Protein AF-A0A949ZFD3-F1 (afdb_monomer_lite)

Structure (mmCIF, N/CA/C/O backbone):
data_AF-A0A949ZFD3-F1
#
_entry.id   AF-A0A949ZFD3-F1
#
loop_
_atom_site.group_PDB
_atom_site.id
_atom_site.type_symbol
_atom_site.label_atom_id
_atom_site.label_alt_id
_atom_site.label_comp_id
_atom_site.label_asym_id
_atom_site.label_entity_id
_atom_site.label_seq_id
_atom_site.pdbx_PDB_ins_code
_atom_site.Cartn_x
_atom_site.Cartn_y
_atom_site.Cartn_z
_atom_site.occupancy
_atom_site.B_iso_or_equiv
_atom_site.auth_seq_id
_atom_site.auth_comp_id
_atom_site.auth_asym_id
_atom_site.auth_atom_id
_atom_site.pdbx_PDB_model_num
ATOM 1 N N . MET A 1 1 ? -14.648 3.754 -1.095 1.00 85.69 1 MET A N 1
ATOM 2 C CA . MET A 1 1 ? -13.470 2.876 -0.939 1.00 85.69 1 MET A CA 1
ATOM 3 C C . MET A 1 1 ? -12.261 3.762 -1.104 1.00 85.69 1 MET A C 1
ATOM 5 O O . MET A 1 1 ? -12.237 4.509 -2.073 1.00 85.69 1 MET A O 1
ATOM 9 N N . THR A 1 2 ? -11.311 3.716 -0.180 1.00 90.50 2 THR A N 1
ATOM 10 C CA . THR A 1 2 ? -10.090 4.517 -0.280 1.00 90.50 2 THR A CA 1
ATOM 11 C C . THR A 1 2 ? -8.986 3.679 -0.909 1.00 90.50 2 THR A C 1
ATOM 13 O O . THR A 1 2 ? -8.725 2.562 -0.476 1.00 90.50 2 THR A O 1
ATOM 16 N N . ARG A 1 3 ? -8.329 4.200 -1.942 1.00 92.12 3 ARG A N 1
ATOM 17 C CA . ARG A 1 3 ? -7.173 3.577 -2.588 1.00 92.12 3 ARG A CA 1
ATOM 18 C C . ARG A 1 3 ? -5.924 4.374 -2.262 1.00 92.12 3 ARG A C 1
ATOM 20 O O . ARG A 1 3 ? -5.879 5.577 -2.510 1.00 92.12 3 ARG A O 1
ATOM 27 N N . VAL A 1 4 ? -4.909 3.679 -1.763 1.00 93.69 4 VAL A N 1
ATOM 28 C CA . VAL A 1 4 ? -3.549 4.198 -1.634 1.00 93.69 4 VAL A CA 1
ATOM 29 C C . VAL A 1 4 ? -2.695 3.510 -2.684 1.00 93.69 4 VAL A C 1
ATOM 31 O O . VAL A 1 4 ? -2.430 2.315 -2.577 1.00 93.69 4 VAL A O 1
ATOM 34 N N . ALA A 1 5 ? -2.325 4.241 -3.728 1.00 92.38 5 ALA A N 1
ATOM 35 C CA . ALA A 1 5 ? -1.580 3.723 -4.867 1.00 92.38 5 ALA A CA 1
ATOM 36 C C . ALA A 1 5 ? -0.127 4.187 -4.819 1.00 92.38 5 ALA A C 1
ATOM 38 O O . ALA A 1 5 ? 0.139 5.343 -4.496 1.00 92.38 5 ALA A O 1
ATOM 39 N N . PHE A 1 6 ? 0.801 3.306 -5.183 1.00 92.62 6 PHE A N 1
ATOM 40 C CA . PHE A 1 6 ? 2.231 3.577 -5.228 1.00 92.62 6 PHE A CA 1
ATOM 41 C C . PHE A 1 6 ? 2.795 3.260 -6.599 1.00 92.62 6 PHE A C 1
ATOM 43 O O . PHE A 1 6 ? 2.647 2.143 -7.100 1.00 92.62 6 PHE A O 1
ATOM 50 N N . ARG A 1 7 ? 3.533 4.217 -7.160 1.00 90.50 7 ARG A N 1
ATOM 51 C CA . ARG A 1 7 ? 4.363 3.971 -8.333 1.00 90.50 7 ARG A CA 1
ATOM 52 C C . ARG A 1 7 ? 5.689 3.369 -7.900 1.00 90.50 7 ARG A C 1
ATOM 54 O O . ARG A 1 7 ? 6.431 3.967 -7.115 1.00 90.50 7 ARG A O 1
ATOM 61 N N . LEU A 1 8 ? 6.005 2.211 -8.459 1.00 88.75 8 LEU A N 1
ATOM 62 C CA . LEU A 1 8 ? 7.245 1.498 -8.193 1.00 88.75 8 LEU A CA 1
ATOM 63 C C . LEU A 1 8 ? 8.372 2.050 -9.062 1.00 88.75 8 LEU A C 1
ATOM 65 O O . LEU A 1 8 ? 8.154 2.533 -10.179 1.00 88.75 8 LEU A O 1
ATOM 69 N N . ARG A 1 9 ? 9.613 1.887 -8.594 1.00 86.00 9 ARG A N 1
ATOM 70 C CA . ARG A 1 9 ? 10.760 1.957 -9.504 1.00 86.00 9 ARG A CA 1
ATOM 71 C C . ARG A 1 9 ? 10.674 0.844 -10.552 1.00 86.00 9 ARG A C 1
ATOM 73 O O . ARG A 1 9 ? 10.179 -0.241 -10.244 1.00 86.00 9 ARG A O 1
ATOM 80 N N . PRO A 1 10 ? 11.206 1.066 -11.769 1.00 79.25 10 PRO A N 1
ATOM 81 C CA . PRO A 1 10 ? 11.236 0.034 -12.797 1.00 79.25 10 PRO A CA 1
ATOM 82 C C . PRO A 1 10 ? 11.853 -1.264 -12.271 1.00 79.25 10 PRO A C 1
ATOM 84 O O . PRO A 1 10 ? 13.024 -1.288 -11.882 1.00 79.25 10 PRO A O 1
ATOM 87 N N . VAL A 1 11 ? 11.076 -2.349 -12.281 1.00 74.38 11 VAL A N 1
ATOM 88 C CA . VAL A 1 11 ? 11.567 -3.665 -11.863 1.00 74.38 11 VAL A CA 1
ATOM 89 C C . VAL A 1 11 ? 12.533 -4.184 -12.937 1.00 74.38 11 VAL A C 1
ATOM 91 O O . VAL A 1 11 ? 12.125 -4.330 -14.096 1.00 74.38 11 VAL A O 1
ATOM 94 N N . PRO A 1 12 ? 13.807 -4.480 -12.606 1.00 72.75 12 PRO A N 1
ATOM 95 C CA . PRO A 1 12 ? 14.767 -4.978 -13.584 1.00 72.75 12 PRO A CA 1
ATOM 96 C C . PRO A 1 12 ? 14.266 -6.245 -14.284 1.00 72.75 12 PRO A C 1
ATOM 98 O O . PRO A 1 12 ? 13.642 -7.112 -13.669 1.00 72.75 12 PRO A O 1
ATOM 101 N N . GLY A 1 13 ? 14.574 -6.386 -15.575 1.00 68.56 13 GLY A N 1
ATOM 102 C CA . GLY A 1 13 ? 14.177 -7.559 -16.353 1.00 68.56 13 GLY A CA 1
ATOM 103 C C . GLY A 1 13 ? 14.641 -8.865 -15.697 1.00 68.56 13 GLY A C 1
ATOM 104 O O . GLY A 1 13 ? 15.838 -9.102 -15.557 1.00 68.56 13 GLY A O 1
ATOM 105 N N . GLY A 1 14 ? 13.689 -9.715 -15.299 1.00 67.12 14 GLY A N 1
ATOM 106 C CA . GLY A 1 14 ? 13.952 -11.008 -14.658 1.00 67.12 14 GLY A CA 1
ATOM 107 C C . GLY A 1 14 ? 14.019 -10.989 -13.126 1.00 67.12 14 GLY A C 1
ATOM 108 O O . GLY A 1 14 ? 14.074 -12.066 -12.531 1.00 67.12 14 GLY A O 1
ATOM 109 N N . ALA A 1 15 ? 13.966 -9.816 -12.486 1.00 72.25 15 ALA A N 1
ATOM 110 C CA . ALA A 1 15 ? 13.773 -9.718 -11.042 1.00 72.25 15 ALA A CA 1
ATOM 111 C C . ALA A 1 15 ? 12.336 -10.132 -10.654 1.00 72.25 15 ALA A C 1
ATOM 113 O O . ALA A 1 15 ? 11.405 -9.955 -11.450 1.00 72.25 15 ALA A O 1
ATOM 114 N N . PRO A 1 16 ? 12.132 -10.716 -9.458 1.00 74.94 16 PRO A N 1
ATOM 115 C CA . PRO A 1 16 ? 10.793 -11.011 -8.969 1.00 74.94 16 PRO A CA 1
ATOM 116 C C . PRO A 1 16 ? 10.021 -9.711 -8.735 1.00 74.94 16 PRO A C 1
ATOM 118 O O . PRO A 1 16 ? 10.578 -8.723 -8.261 1.00 74.94 16 PRO A O 1
ATOM 121 N N . TRP A 1 17 ? 8.727 -9.723 -9.043 1.00 82.06 17 TRP A N 1
ATOM 122 C CA . TRP A 1 17 ? 7.852 -8.612 -8.689 1.00 82.06 17 TRP A CA 1
ATOM 123 C C . TRP A 1 17 ? 7.690 -8.504 -7.167 1.00 82.06 17 TRP A C 1
ATOM 125 O O . TRP A 1 17 ? 7.542 -9.537 -6.504 1.00 82.06 17 TRP A O 1
ATOM 135 N N . PRO A 1 18 ? 7.665 -7.283 -6.603 1.00 86.44 18 PRO A N 1
ATOM 136 C CA . PRO A 1 18 ? 7.718 -7.089 -5.153 1.00 86.44 18 PRO A CA 1
ATOM 137 C C . PRO A 1 18 ? 6.430 -7.498 -4.432 1.00 86.44 18 PRO A C 1
ATOM 139 O O . PRO A 1 18 ? 6.418 -7.573 -3.209 1.00 86.44 18 PRO A O 1
ATOM 142 N N . VAL A 1 19 ? 5.357 -7.823 -5.161 1.00 87.69 19 VAL A N 1
ATOM 143 C CA . VAL A 1 19 ? 4.043 -8.174 -4.599 1.00 87.69 19 VAL A CA 1
ATOM 144 C C . VAL A 1 19 ? 4.102 -9.292 -3.553 1.00 87.69 19 VAL A C 1
ATOM 146 O O . VAL A 1 19 ? 3.425 -9.218 -2.534 1.00 87.69 19 VAL A O 1
ATOM 149 N N . MET A 1 20 ? 4.952 -10.304 -3.750 1.00 87.06 20 MET A N 1
ATOM 150 C CA . MET A 1 20 ? 5.100 -11.390 -2.775 1.00 87.06 20 MET A CA 1
ATOM 151 C C . MET A 1 20 ? 5.828 -10.934 -1.507 1.00 87.06 20 MET A C 1
ATOM 153 O O . MET A 1 20 ? 5.491 -11.385 -0.413 1.00 87.06 20 MET A O 1
ATOM 157 N N . THR A 1 21 ? 6.796 -10.027 -1.645 1.00 89.94 21 THR A N 1
ATOM 158 C CA . THR A 1 21 ? 7.492 -9.409 -0.512 1.00 89.94 21 THR A CA 1
ATOM 159 C C . THR A 1 21 ? 6.529 -8.526 0.275 1.00 89.94 21 THR A C 1
ATOM 161 O O . THR A 1 21 ? 6.450 -8.656 1.490 1.00 89.94 21 THR A O 1
ATOM 164 N N . VAL A 1 22 ? 5.715 -7.721 -0.416 1.00 93.38 22 VAL A N 1
ATOM 165 C CA . VAL A 1 22 ? 4.662 -6.901 0.203 1.00 93.38 22 VAL A CA 1
ATOM 166 C C . VAL A 1 22 ? 3.658 -7.773 0.956 1.00 93.38 22 VAL A C 1
ATOM 168 O O . VAL A 1 22 ? 3.333 -7.479 2.099 1.00 93.38 22 VAL A O 1
ATOM 171 N N . LEU A 1 23 ? 3.201 -8.884 0.370 1.00 92.38 23 LEU A N 1
ATOM 172 C CA . LEU A 1 23 ? 2.313 -9.815 1.075 1.00 92.38 23 LEU A CA 1
ATOM 173 C C . LEU A 1 23 ? 2.953 -10.407 2.330 1.00 92.38 23 LEU A C 1
ATOM 175 O O . LEU A 1 23 ? 2.262 -10.600 3.323 1.00 92.38 23 LEU A O 1
ATOM 179 N N . THR A 1 24 ? 4.252 -10.701 2.280 1.00 92.88 24 THR A N 1
ATOM 180 C CA . THR A 1 24 ? 4.983 -11.243 3.432 1.00 92.88 24 THR A CA 1
ATOM 181 C C . THR A 1 24 ? 5.018 -10.221 4.564 1.00 92.88 24 THR A C 1
ATOM 183 O O . THR A 1 24 ? 4.635 -10.550 5.681 1.00 92.88 24 THR A O 1
ATOM 186 N N . GLU A 1 25 ? 5.358 -8.972 4.251 1.00 94.88 25 GLU A N 1
ATOM 187 C CA . GLU A 1 25 ? 5.354 -7.858 5.205 1.00 94.88 25 GLU A CA 1
ATOM 188 C C . GLU A 1 25 ? 3.954 -7.626 5.806 1.00 94.88 25 GLU A C 1
ATOM 190 O O . GLU A 1 25 ? 3.803 -7.501 7.019 1.00 94.88 25 GLU A O 1
ATOM 195 N N . LEU A 1 26 ? 2.897 -7.655 4.985 1.00 94.75 26 LEU A N 1
ATOM 196 C CA . LEU A 1 26 ? 1.518 -7.522 5.472 1.00 94.75 26 LEU A CA 1
ATOM 197 C C . LEU A 1 26 ? 1.141 -8.653 6.443 1.00 94.75 26 LEU A C 1
ATOM 199 O O . LEU A 1 26 ? 0.467 -8.411 7.445 1.00 94.75 26 LEU A O 1
ATOM 203 N N . PHE A 1 27 ? 1.577 -9.887 6.176 1.00 95.12 27 PHE A N 1
ATOM 204 C CA . PHE A 1 27 ? 1.343 -11.016 7.080 1.00 95.12 27 PHE A CA 1
ATOM 205 C C . PHE A 1 27 ? 2.107 -10.882 8.400 1.00 95.12 27 PHE A C 1
ATOM 207 O O . PHE A 1 27 ? 1.556 -11.211 9.450 1.00 95.12 27 PHE A O 1
ATOM 214 N N . GLU A 1 28 ? 3.335 -10.363 8.374 1.00 95.31 28 GLU A N 1
ATOM 215 C CA . GLU A 1 28 ? 4.108 -10.065 9.587 1.00 95.31 28 GLU A CA 1
ATOM 216 C C . GLU A 1 28 ? 3.426 -8.996 10.456 1.00 95.31 28 GLU A C 1
ATOM 218 O O . GLU A 1 28 ? 3.521 -9.041 11.682 1.00 95.31 28 GLU A O 1
ATOM 223 N N . GLN A 1 29 ? 2.637 -8.111 9.843 1.00 94.31 29 GLN A N 1
ATOM 224 C CA . GLN A 1 29 ? 1.805 -7.113 10.529 1.00 94.31 29 GLN A CA 1
ATOM 225 C C . GLN A 1 29 ? 0.417 -7.625 10.942 1.00 94.31 29 GLN A C 1
ATOM 227 O O . GLN A 1 29 ? -0.444 -6.850 11.365 1.00 94.31 29 GLN A O 1
ATOM 232 N N . GLY A 1 30 ? 0.184 -8.935 10.837 1.00 93.62 30 GLY A N 1
ATOM 233 C CA . GLY A 1 30 ? -1.045 -9.580 11.287 1.00 93.62 30 GLY A CA 1
ATOM 234 C C . GLY A 1 30 ? -2.182 -9.564 10.267 1.00 93.62 30 GLY A C 1
ATOM 235 O O . GLY A 1 30 ? -3.314 -9.896 10.625 1.00 93.62 30 GLY A O 1
ATOM 236 N N . ALA A 1 31 ? -1.919 -9.208 9.004 1.00 95.19 31 ALA A N 1
ATOM 237 C CA . ALA A 1 31 ? -2.889 -9.458 7.948 1.00 95.19 31 ALA A CA 1
ATOM 238 C C . ALA A 1 31 ? -3.054 -10.971 7.737 1.00 95.19 31 ALA A C 1
ATOM 240 O O . ALA A 1 31 ? -2.102 -11.747 7.812 1.00 95.19 31 ALA A O 1
ATOM 241 N N . VAL A 1 32 ? -4.270 -11.406 7.430 1.00 95.38 32 VAL A N 1
ATOM 242 C CA . VAL A 1 32 ? -4.569 -12.796 7.084 1.00 95.38 32 VAL A CA 1
ATOM 243 C C . VAL A 1 32 ? -5.247 -12.865 5.732 1.00 95.38 32 VAL A C 1
ATOM 245 O O . VAL A 1 32 ? -6.033 -11.997 5.359 1.00 95.38 32 VAL A O 1
ATOM 248 N N . ARG A 1 33 ? -4.954 -13.918 4.974 1.00 92.44 33 ARG A N 1
ATOM 249 C CA . ARG A 1 33 ? -5.575 -14.143 3.671 1.00 92.44 33 ARG A CA 1
ATOM 250 C C . ARG A 1 33 ? -7.058 -14.494 3.833 1.00 92.44 33 ARG A C 1
ATOM 252 O O . ARG A 1 33 ? -7.387 -15.405 4.588 1.00 92.44 33 ARG A O 1
ATOM 259 N N . VAL A 1 34 ? -7.928 -13.806 3.091 1.00 92.56 34 VAL A N 1
ATOM 260 C CA . VAL A 1 34 ? -9.386 -14.043 3.114 1.00 92.56 34 VAL A CA 1
ATOM 261 C C . VAL A 1 34 ? -9.828 -14.960 1.980 1.00 92.56 34 VAL A C 1
ATOM 263 O O . VAL A 1 34 ? -10.679 -15.820 2.188 1.00 92.56 34 VAL A O 1
ATOM 266 N N . ASP A 1 35 ? -9.214 -14.821 0.806 1.00 85.50 35 ASP A N 1
ATOM 267 C CA . ASP A 1 35 ? -9.533 -15.621 -0.377 1.00 85.50 35 ASP A CA 1
ATOM 268 C C . ASP A 1 35 ? -8.264 -16.019 -1.148 1.00 85.50 35 ASP A C 1
ATOM 270 O O . ASP A 1 35 ? -7.149 -15.572 -0.855 1.00 85.50 35 ASP A O 1
ATOM 274 N N . ARG A 1 36 ? -8.413 -16.894 -2.142 1.00 80.56 36 ARG A N 1
ATOM 275 C CA . ARG A 1 36 ? -7.347 -17.262 -3.069 1.00 80.56 36 ARG A CA 1
ATOM 276 C C . ARG A 1 36 ? -6.894 -16.029 -3.866 1.00 80.56 36 ARG A C 1
ATOM 278 O O . ARG A 1 36 ? -7.735 -15.227 -4.267 1.00 80.56 36 ARG A O 1
ATOM 285 N N . PRO A 1 37 ? -5.584 -15.883 -4.135 1.00 77.62 37 PRO A N 1
ATOM 286 C CA . PRO A 1 37 ? -5.099 -14.799 -4.976 1.00 77.62 37 PRO A CA 1
ATOM 287 C C . PRO A 1 37 ? -5.740 -14.871 -6.364 1.00 77.62 37 PRO A C 1
ATOM 289 O O . PRO A 1 37 ? -5.730 -15.929 -7.001 1.00 77.62 37 PRO A O 1
ATOM 292 N N . HIS A 1 38 ? -6.251 -13.742 -6.844 1.00 76.25 38 HIS A N 1
ATOM 293 C CA . HIS A 1 38 ? -6.700 -13.605 -8.219 1.00 76.25 38 HIS A CA 1
ATOM 294 C C . HIS A 1 38 ? -5.532 -13.085 -9.052 1.00 76.25 38 HIS A C 1
ATOM 296 O O . HIS A 1 38 ? -5.089 -11.956 -8.855 1.00 76.25 38 HIS A O 1
ATOM 302 N N . ALA A 1 39 ? -5.000 -13.913 -9.950 1.00 71.62 39 ALA A N 1
ATOM 303 C CA . ALA A 1 39 ? -3.891 -13.524 -10.811 1.00 71.62 39 ALA A CA 1
ATOM 304 C C . ALA A 1 39 ? -4.136 -13.924 -12.268 1.00 71.62 39 ALA A C 1
ATOM 306 O O . ALA A 1 39 ? -4.439 -15.084 -12.553 1.00 71.62 39 ALA A O 1
ATOM 307 N N . VAL A 1 40 ? -3.926 -12.985 -13.192 1.00 62.81 40 VAL A N 1
ATOM 308 C CA . VAL A 1 40 ? -3.803 -13.265 -14.628 1.00 62.81 40 VAL A CA 1
ATOM 309 C C . VAL A 1 40 ? -2.310 -13.246 -14.967 1.00 62.81 40 VAL A C 1
ATOM 311 O O . VAL A 1 40 ? -1.649 -12.220 -14.838 1.00 62.81 40 VAL A O 1
ATOM 314 N N . GLY A 1 41 ? -1.755 -14.400 -15.354 1.00 58.94 41 GLY A N 1
ATOM 315 C CA . GLY A 1 41 ? -0.320 -14.564 -15.625 1.00 58.94 41 GLY A CA 1
ATOM 316 C C . GLY A 1 41 ? 0.510 -14.832 -14.364 1.00 58.94 41 GLY A C 1
ATOM 317 O O . GLY A 1 41 ? 1.139 -13.936 -13.814 1.00 58.94 41 GLY A O 1
ATOM 318 N N . ALA A 1 42 ? 0.541 -16.087 -13.910 1.00 49.72 42 ALA A N 1
ATOM 319 C CA . ALA A 1 42 ? 1.429 -16.534 -12.837 1.00 49.72 42 ALA A CA 1
ATOM 320 C C . ALA A 1 42 ? 2.736 -17.081 -13.445 1.00 49.72 42 ALA A C 1
ATOM 322 O O . ALA A 1 42 ? 2.763 -18.195 -13.967 1.00 49.72 42 ALA A O 1
ATOM 323 N N . GLY A 1 43 ? 3.817 -16.296 -13.426 1.00 55.69 43 GLY A N 1
ATOM 324 C CA . GLY A 1 43 ? 5.112 -16.681 -14.001 1.00 55.69 43 GLY A CA 1
ATOM 325 C C . GLY A 1 43 ? 6.260 -15.743 -13.613 1.00 55.69 43 GLY A C 1
ATOM 326 O O . GLY A 1 43 ? 6.112 -14.897 -12.736 1.00 55.69 43 GLY A O 1
ATOM 327 N N . ARG A 1 44 ? 7.423 -15.891 -14.266 1.00 54.41 44 ARG A N 1
ATOM 328 C CA . ARG A 1 44 ? 8.510 -14.897 -14.197 1.00 54.41 44 ARG A CA 1
ATOM 329 C C . ARG A 1 44 ? 8.096 -13.653 -14.987 1.00 54.41 44 ARG A C 1
ATOM 331 O O . ARG A 1 44 ? 7.820 -13.773 -16.177 1.00 54.41 44 ARG A O 1
ATOM 338 N N . GLY A 1 45 ? 8.110 -12.484 -14.352 1.00 62.53 45 GLY A N 1
ATOM 339 C CA . GLY A 1 45 ? 7.761 -11.207 -14.979 1.00 62.53 45 GLY A CA 1
ATOM 340 C C . GLY A 1 45 ? 6.655 -10.469 -14.229 1.00 62.53 45 GLY A C 1
ATOM 341 O O . GLY A 1 45 ? 6.302 -10.844 -13.113 1.00 62.53 45 GLY A O 1
ATOM 342 N N . ALA A 1 46 ? 6.140 -9.406 -14.844 1.00 62.88 46 ALA A N 1
ATOM 343 C CA . ALA A 1 46 ? 5.049 -8.627 -14.276 1.00 62.88 46 ALA A CA 1
ATOM 344 C C . ALA A 1 46 ? 3.734 -9.409 -14.273 1.00 62.88 46 ALA A C 1
ATOM 346 O O . ALA A 1 46 ? 3.397 -9.990 -15.311 1.00 62.88 46 ALA A O 1
ATOM 347 N N . PRO A 1 47 ? 2.987 -9.423 -13.154 1.00 65.06 47 PRO A N 1
ATOM 348 C CA . PRO A 1 47 ? 1.620 -9.908 -13.165 1.00 65.06 47 PRO A CA 1
ATOM 349 C C . PRO A 1 47 ? 0.809 -9.016 -14.109 1.00 65.06 47 PRO A C 1
ATOM 351 O O . PRO A 1 47 ? 0.976 -7.797 -14.104 1.00 65.06 47 PRO A O 1
ATOM 354 N N . LEU A 1 48 ? -0.056 -9.612 -14.938 1.00 62.47 48 LEU A N 1
ATOM 355 C CA . LEU A 1 48 ? -0.959 -8.802 -15.762 1.00 62.47 48 LEU A CA 1
ATOM 356 C C . LEU A 1 48 ? -1.989 -8.118 -14.866 1.00 62.47 48 LEU A C 1
ATOM 358 O O . LEU A 1 48 ? -2.266 -6.944 -15.066 1.00 62.47 48 LEU A O 1
ATOM 362 N N . ILE A 1 49 ? -2.501 -8.842 -13.866 1.00 63.28 49 ILE A N 1
ATOM 363 C CA . ILE A 1 49 ? -3.311 -8.325 -12.756 1.00 63.28 49 ILE A CA 1
ATOM 364 C C . ILE A 1 49 ? -3.098 -9.280 -11.577 1.00 63.28 49 ILE A C 1
ATOM 366 O O . ILE A 1 49 ? -3.265 -10.487 -11.762 1.00 63.28 49 ILE A O 1
ATOM 370 N N . HIS A 1 50 ? -2.736 -8.785 -10.391 1.00 78.56 50 HIS A N 1
ATOM 371 C CA . HIS A 1 50 ? -2.734 -9.565 -9.147 1.00 78.56 50 HIS A CA 1
ATOM 372 C C . HIS A 1 50 ? -3.537 -8.835 -8.069 1.00 78.56 50 HIS A C 1
ATOM 374 O O . HIS A 1 50 ? -3.151 -7.748 -7.658 1.00 78.56 50 HIS A O 1
ATOM 380 N N . ARG A 1 51 ? -4.626 -9.445 -7.588 1.00 89.50 51 ARG A N 1
ATOM 381 C CA . ARG A 1 51 ? -5.464 -8.940 -6.491 1.00 89.50 51 ARG A CA 1
ATOM 382 C C . ARG A 1 51 ? -5.546 -9.972 -5.374 1.00 89.50 51 ARG A C 1
ATOM 384 O O . ARG A 1 51 ? -5.851 -11.142 -5.620 1.00 89.50 51 ARG A O 1
ATOM 391 N N . GLN A 1 52 ? -5.309 -9.542 -4.141 1.00 91.94 52 GLN A N 1
ATOM 392 C CA . GLN A 1 52 ? -5.354 -10.391 -2.957 1.00 91.94 52 GLN A CA 1
ATOM 393 C C . GLN A 1 52 ? -6.193 -9.740 -1.856 1.00 91.94 52 GLN A C 1
ATOM 395 O O . GLN A 1 52 ? -5.787 -8.741 -1.272 1.00 91.94 52 GLN A O 1
ATOM 400 N N . ALA A 1 53 ? -7.331 -10.362 -1.536 1.00 94.31 53 ALA A N 1
ATOM 401 C CA . ALA A 1 53 ? -8.152 -9.995 -0.384 1.00 94.31 53 ALA A CA 1
ATOM 402 C C . ALA A 1 53 ? -7.497 -10.457 0.924 1.00 94.31 53 ALA A C 1
ATOM 404 O O . ALA A 1 53 ? -7.112 -11.630 1.061 1.00 94.31 53 ALA A O 1
ATOM 405 N N . LEU A 1 54 ? -7.382 -9.539 1.875 1.00 95.69 54 LEU A N 1
ATOM 406 C CA . LEU A 1 54 ? -6.773 -9.721 3.183 1.00 95.69 54 LEU A CA 1
ATOM 407 C C . LEU A 1 54 ? -7.691 -9.159 4.271 1.00 95.69 54 LEU A C 1
ATOM 409 O O . LEU A 1 54 ? -8.563 -8.332 4.017 1.00 95.69 54 LEU A O 1
ATOM 413 N N . ARG A 1 55 ? -7.471 -9.602 5.505 1.00 96.31 55 ARG A N 1
ATOM 414 C CA . ARG A 1 55 ? -8.068 -9.006 6.694 1.00 96.31 55 ARG A CA 1
ATOM 415 C C . ARG A 1 55 ? -6.971 -8.612 7.651 1.00 96.31 55 ARG A C 1
ATOM 417 O O . ARG A 1 55 ? -6.204 -9.472 8.070 1.00 96.31 55 ARG A O 1
ATOM 424 N N . TRP A 1 56 ? -6.907 -7.343 8.003 1.00 95.50 56 TRP A N 1
ATOM 425 C CA . TRP A 1 56 ? -5.917 -6.796 8.916 1.00 95.50 56 TRP A CA 1
ATOM 426 C C . TRP A 1 56 ? -6.651 -6.154 10.086 1.00 95.50 56 TRP A C 1
ATOM 428 O O . TRP A 1 56 ? -7.465 -5.263 9.890 1.00 95.50 56 TRP A O 1
ATOM 438 N N . ARG A 1 57 ? -6.438 -6.683 11.298 1.00 92.38 57 ARG A N 1
ATOM 439 C CA . ARG A 1 57 ? -7.100 -6.208 12.531 1.00 92.38 57 ARG A CA 1
ATOM 440 C C . ARG A 1 57 ? -8.632 -6.093 12.436 1.00 92.38 57 ARG A C 1
ATOM 442 O O . ARG A 1 57 ? -9.242 -5.224 13.033 1.00 92.38 57 ARG A O 1
ATOM 449 N N . GLY A 1 58 ? -9.262 -6.998 11.685 1.00 90.38 58 GLY A N 1
ATOM 450 C CA . GLY A 1 58 ? -10.713 -6.993 11.459 1.00 90.38 58 GLY A CA 1
ATOM 451 C C . GLY A 1 58 ? -11.163 -6.202 10.226 1.00 90.38 58 GLY A C 1
ATOM 452 O O . GLY A 1 58 ? -12.235 -6.499 9.709 1.00 90.38 58 GLY A O 1
ATOM 453 N N . VAL A 1 59 ? -10.314 -5.323 9.691 1.00 93.56 59 VAL A N 1
ATOM 454 C CA . VAL A 1 59 ? -10.565 -4.518 8.489 1.00 93.56 59 VAL A CA 1
ATOM 455 C C . VAL A 1 59 ? -10.291 -5.338 7.231 1.00 93.56 59 VAL A C 1
ATOM 457 O O . VAL A 1 59 ? -9.245 -5.983 7.111 1.00 93.56 59 VAL A O 1
ATOM 460 N N . GLU A 1 60 ? -11.220 -5.330 6.278 1.00 94.50 60 GLU A N 1
ATOM 461 C CA . GLU A 1 60 ? -11.007 -5.930 4.959 1.00 94.50 60 GLU A CA 1
ATOM 462 C C . GLU A 1 60 ? -10.182 -4.992 4.076 1.00 94.50 60 GLU A C 1
ATOM 464 O O . GLU A 1 60 ? -10.570 -3.851 3.853 1.00 94.50 60 GLU A O 1
ATOM 469 N N . ILE A 1 61 ? -9.055 -5.479 3.559 1.00 95.12 61 ILE A N 1
ATOM 470 C CA . ILE A 1 61 ? -8.172 -4.719 2.669 1.00 95.12 61 ILE A CA 1
ATOM 471 C C . ILE A 1 61 ? -7.841 -5.554 1.432 1.00 95.12 61 ILE A C 1
ATOM 473 O O . ILE A 1 61 ? -7.814 -6.787 1.490 1.00 95.12 61 ILE A O 1
ATOM 477 N N . HIS A 1 62 ? -7.532 -4.904 0.314 1.00 94.75 62 HIS A N 1
ATOM 478 C CA . HIS A 1 62 ? -7.073 -5.594 -0.888 1.00 94.75 62 HIS A CA 1
ATOM 479 C C . HIS A 1 62 ? -5.730 -5.058 -1.348 1.00 94.75 62 HIS A C 1
ATOM 481 O O . HIS A 1 62 ? -5.564 -3.861 -1.553 1.00 94.75 62 HIS A O 1
ATOM 487 N N . LEU A 1 63 ? -4.779 -5.966 -1.549 1.00 93.69 63 LEU A N 1
ATOM 488 C CA . LEU A 1 63 ? -3.542 -5.650 -2.243 1.00 93.69 63 LEU A CA 1
ATOM 489 C C . LEU A 1 63 ? -3.751 -5.878 -3.739 1.00 93.69 63 LEU A C 1
ATOM 491 O O . LEU A 1 63 ? -4.052 -7.002 -4.151 1.00 93.69 63 LEU A O 1
ATOM 495 N N . CYS A 1 64 ? -3.548 -4.836 -4.535 1.00 91.50 64 CYS A N 1
ATOM 496 C CA . CYS A 1 64 ? -3.593 -4.884 -5.990 1.00 91.50 64 CYS A CA 1
ATOM 497 C C . CYS A 1 64 ? -2.202 -4.578 -6.550 1.00 91.50 64 CYS A C 1
ATOM 499 O O . CYS A 1 64 ? -1.485 -3.725 -6.031 1.00 91.50 64 CYS A O 1
ATOM 501 N N . ALA A 1 65 ? -1.806 -5.295 -7.595 1.00 88.62 65 ALA A N 1
ATOM 502 C CA . ALA A 1 65 ? -0.589 -5.041 -8.348 1.00 88.62 65 ALA A CA 1
ATOM 503 C C . ALA A 1 65 ? -0.916 -5.080 -9.840 1.00 88.62 65 ALA A C 1
ATOM 505 O O . ALA A 1 65 ? -1.447 -6.078 -10.346 1.00 88.62 65 ALA A O 1
ATOM 506 N N . GLU A 1 66 ? -0.606 -3.986 -10.527 1.00 84.31 66 GLU A N 1
ATOM 507 C CA . GLU A 1 66 ? -1.026 -3.730 -11.901 1.00 84.31 66 GLU A CA 1
ATOM 508 C C . GLU A 1 66 ? 0.106 -3.083 -12.701 1.00 84.31 66 GLU A C 1
ATOM 510 O O . GLU A 1 66 ? 0.990 -2.418 -12.158 1.00 84.31 66 GLU A O 1
ATOM 515 N N . ARG A 1 67 ? 0.072 -3.277 -14.021 1.00 79.50 67 ARG A N 1
ATOM 516 C CA . ARG A 1 67 ? 0.926 -2.555 -14.965 1.00 79.50 67 ARG A CA 1
ATOM 517 C C . ARG A 1 67 ? 0.050 -1.792 -15.948 1.00 79.50 67 ARG A C 1
ATOM 519 O O . ARG A 1 67 ? -0.595 -2.409 -16.795 1.00 79.50 67 ARG A O 1
ATOM 526 N N . HIS A 1 68 ? 0.077 -0.465 -15.888 1.00 72.19 68 HIS A N 1
ATOM 527 C CA . HIS A 1 68 ? -0.693 0.405 -16.778 1.00 72.19 68 HIS A CA 1
ATOM 528 C C . HIS A 1 68 ? 0.236 1.357 -17.531 1.00 72.19 68 HIS A C 1
ATOM 530 O O . HIS A 1 68 ? 1.059 2.022 -16.921 1.00 72.19 68 HIS A O 1
ATOM 536 N N . GLY A 1 69 ? 0.167 1.406 -18.865 1.00 68.19 69 GLY A N 1
ATOM 537 C CA . GLY A 1 69 ? 0.967 2.366 -19.649 1.00 68.19 69 GLY A CA 1
ATOM 538 C C . GLY A 1 69 ? 2.495 2.254 -19.488 1.00 68.19 69 GLY A C 1
ATOM 539 O O . GLY A 1 69 ? 3.209 3.197 -19.799 1.00 68.19 69 GLY A O 1
ATOM 540 N N . GLY A 1 70 ? 3.018 1.118 -19.004 1.00 72.44 70 GLY A N 1
ATOM 541 C CA . GLY A 1 70 ? 4.444 0.959 -18.667 1.00 72.44 70 GLY A CA 1
ATOM 542 C C . GLY A 1 70 ? 4.818 1.411 -17.250 1.00 72.44 70 GLY A C 1
ATOM 543 O O . GLY A 1 70 ? 5.991 1.355 -16.884 1.00 72.44 70 GLY A O 1
ATOM 544 N N . VAL A 1 71 ? 3.830 1.818 -16.457 1.00 75.94 71 VAL A N 1
ATOM 545 C CA . VAL A 1 71 ? 3.937 2.118 -15.031 1.00 75.94 71 VAL A CA 1
ATOM 546 C C . VAL A 1 71 ? 3.639 0.855 -14.233 1.00 75.94 71 VAL A C 1
ATOM 548 O O . VAL A 1 71 ? 2.621 0.204 -14.465 1.00 75.94 71 VAL A O 1
ATOM 551 N N . ASP A 1 72 ? 4.537 0.516 -13.311 1.00 86.31 72 ASP A N 1
ATOM 552 C CA . ASP A 1 72 ? 4.346 -0.565 -12.347 1.00 86.31 72 ASP A CA 1
ATOM 553 C C . ASP A 1 72 ? 3.731 0.024 -11.076 1.00 86.31 72 ASP A C 1
ATOM 555 O O . ASP A 1 72 ? 4.305 0.938 -10.475 1.00 86.31 72 ASP A O 1
ATOM 559 N N . GLU A 1 73 ? 2.568 -0.487 -10.681 1.00 89.00 73 GLU A N 1
ATOM 560 C CA . GLU A 1 73 ? 1.796 0.030 -9.557 1.00 89.00 73 GLU A CA 1
ATOM 561 C C . GLU A 1 73 ? 1.483 -1.073 -8.538 1.00 89.00 73 GLU A C 1
ATOM 563 O O . GLU A 1 73 ? 1.144 -2.205 -8.898 1.00 89.00 73 GLU A O 1
ATOM 568 N N . ILE A 1 74 ? 1.577 -0.728 -7.253 1.00 92.25 74 ILE A N 1
ATOM 569 C CA . ILE A 1 74 ? 0.983 -1.490 -6.154 1.00 92.25 74 ILE A CA 1
ATOM 570 C C . ILE A 1 74 ? 0.042 -0.564 -5.406 1.00 92.25 74 ILE A C 1
ATOM 572 O O . ILE A 1 74 ? 0.433 0.540 -5.037 1.00 92.25 74 ILE A O 1
ATOM 576 N N . SER A 1 75 ? -1.170 -1.030 -5.123 1.00 93.38 75 SER A N 1
ATOM 577 C CA . SER A 1 75 ? -2.127 -0.275 -4.330 1.00 93.38 75 SER A CA 1
ATOM 578 C C . SER A 1 75 ? -2.757 -1.098 -3.217 1.00 93.38 75 SER A C 1
ATOM 580 O O . SER A 1 75 ? -2.953 -2.308 -3.342 1.00 93.38 75 SER A O 1
ATOM 582 N N . LEU A 1 76 ? -3.114 -0.406 -2.141 1.00 94.56 76 LEU A N 1
ATOM 583 C CA . LEU A 1 76 ? -3.996 -0.898 -1.095 1.00 94.56 76 LEU A CA 1
ATOM 584 C C . LEU A 1 76 ? -5.387 -0.305 -1.305 1.00 94.56 76 LEU A C 1
ATOM 586 O O . LEU A 1 76 ? -5.552 0.913 -1.294 1.00 94.56 76 LEU A O 1
ATOM 590 N N . GLU A 1 77 ? -6.381 -1.165 -1.486 1.00 94.62 77 GLU A N 1
ATOM 591 C CA . GLU A 1 77 ? -7.789 -0.795 -1.377 1.00 94.62 77 GLU A CA 1
ATOM 592 C C . GLU A 1 77 ? -8.232 -1.017 0.067 1.00 94.62 77 GLU A C 1
ATOM 594 O O . GLU A 1 77 ? -8.127 -2.123 0.604 1.00 94.62 77 GLU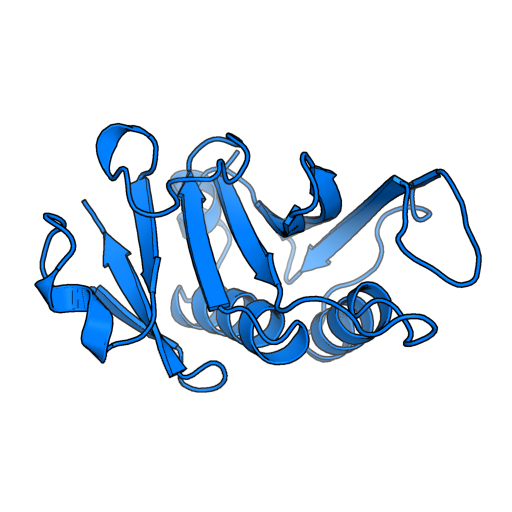 A O 1
ATOM 599 N N . LEU A 1 78 ? -8.726 0.045 0.680 1.00 94.00 78 LEU A N 1
ATOM 600 C CA . LEU A 1 78 ? -9.200 0.110 2.049 1.00 94.00 78 LEU A CA 1
ATOM 601 C C . LEU A 1 78 ? -10.684 0.509 2.044 1.00 94.00 78 LEU A C 1
ATOM 603 O O . LEU A 1 78 ? -11.164 1.116 1.072 1.00 94.00 78 LEU A O 1
ATOM 607 N N . PRO A 1 79 ? -11.430 0.243 3.127 1.00 92.44 79 PRO A N 1
ATOM 608 C CA . PRO A 1 79 ? -12.718 0.881 3.341 1.00 92.44 79 PRO A CA 1
ATOM 609 C C . PRO A 1 79 ? -12.605 2.412 3.249 1.00 92.44 79 PRO A C 1
ATOM 611 O O . PRO A 1 79 ? -11.501 2.960 3.325 1.00 92.44 79 PRO A O 1
ATOM 614 N N . PRO A 1 80 ? -13.725 3.114 3.024 1.00 89.69 80 PRO A N 1
ATOM 615 C CA . PRO A 1 80 ? -13.778 4.565 3.174 1.00 89.69 80 PRO A CA 1
ATOM 616 C C . PRO A 1 80 ? -13.084 5.045 4.461 1.00 89.69 80 PRO A C 1
ATOM 618 O O . PRO A 1 80 ? -13.149 4.379 5.494 1.00 89.69 80 PRO A O 1
ATOM 621 N N . TRP A 1 81 ? -12.392 6.184 4.397 1.00 86.31 81 TRP A N 1
ATOM 622 C CA . TRP A 1 81 ? -11.581 6.677 5.518 1.00 86.31 81 TRP A CA 1
ATOM 623 C C . TRP A 1 81 ? -12.402 6.952 6.786 1.00 86.31 81 TRP A C 1
ATOM 625 O O . TRP A 1 81 ? -11.929 6.711 7.890 1.00 86.31 81 TRP A O 1
ATOM 635 N N . ASP A 1 82 ? -13.644 7.407 6.635 1.00 86.62 82 ASP A N 1
ATOM 636 C CA . ASP A 1 82 ? -14.608 7.566 7.727 1.00 86.62 82 ASP A CA 1
ATOM 637 C C . ASP A 1 82 ? -14.943 6.231 8.405 1.00 86.62 82 ASP A C 1
ATOM 639 O O . ASP A 1 82 ? -14.938 6.152 9.630 1.00 86.62 82 ASP A O 1
ATOM 643 N N . GLU A 1 83 ? -15.134 5.162 7.630 1.00 88.94 83 GLU A N 1
ATOM 644 C CA . GLU A 1 83 ? -15.342 3.813 8.171 1.00 88.94 83 GLU A CA 1
ATOM 645 C C . GLU A 1 83 ? -14.080 3.238 8.834 1.00 88.94 83 GLU A C 1
ATOM 647 O O . GLU A 1 83 ? -14.185 2.476 9.795 1.00 88.94 83 GLU A O 1
ATOM 652 N N . LEU A 1 84 ? -12.887 3.577 8.330 1.00 86.75 84 LEU A N 1
ATOM 653 C CA . LEU A 1 84 ? -11.617 3.147 8.923 1.00 86.75 84 LEU A CA 1
ATOM 654 C C . LEU A 1 84 ? -11.448 3.705 10.333 1.00 86.75 84 LEU A C 1
ATOM 656 O O . LEU A 1 84 ? -11.115 2.941 11.233 1.00 86.75 84 LEU A O 1
ATOM 660 N N . VAL A 1 85 ? -11.725 4.998 10.529 1.00 84.00 85 VAL A N 1
ATOM 661 C CA . VAL A 1 85 ? -11.604 5.682 11.830 1.00 84.00 85 VAL A CA 1
ATOM 662 C C . VAL A 1 85 ? -12.520 5.066 12.897 1.00 84.00 85 VAL A C 1
ATOM 664 O O . VAL A 1 85 ? -12.214 5.135 14.082 1.00 84.00 85 VAL A O 1
ATOM 667 N N . GLU A 1 86 ? -13.624 4.428 12.501 1.00 85.94 86 GLU A N 1
ATOM 668 C CA . GLU A 1 86 ? -14.505 3.703 13.428 1.00 85.94 86 GLU A CA 1
ATOM 669 C C . GLU A 1 86 ? -14.026 2.274 13.746 1.00 85.94 86 GLU A C 1
ATOM 671 O O . GLU A 1 86 ? -14.453 1.689 14.743 1.00 85.94 86 GLU A O 1
ATOM 676 N N . GLN A 1 87 ? -13.172 1.689 12.899 1.00 87.00 87 GLN A N 1
ATOM 677 C CA . GLN A 1 87 ? -12.746 0.286 12.980 1.00 87.00 87 GLN A CA 1
ATOM 678 C C . GLN A 1 87 ? -11.330 0.093 13.531 1.00 87.00 87 GLN A C 1
ATOM 680 O O . GLN A 1 87 ? -11.013 -1.006 13.991 1.00 87.00 87 GLN A O 1
ATOM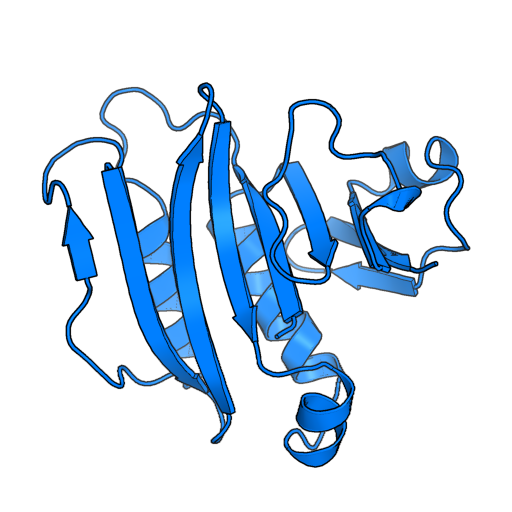 685 N N . ILE A 1 88 ? -10.477 1.117 13.460 1.00 87.75 88 ILE A N 1
ATOM 686 C CA . ILE A 1 88 ? -9.106 1.080 13.976 1.00 87.75 88 ILE A CA 1
ATOM 687 C C . ILE A 1 88 ? -8.989 1.941 15.232 1.00 87.75 88 ILE A C 1
ATOM 689 O O . ILE A 1 88 ? -9.515 3.048 15.289 1.00 87.75 88 ILE A O 1
ATOM 693 N N . ASP A 1 89 ? -8.275 1.430 16.233 1.00 84.88 89 ASP A N 1
ATOM 694 C CA . ASP A 1 89 ? -8.074 2.142 17.500 1.00 84.88 89 ASP A CA 1
ATOM 695 C C . ASP A 1 89 ? -7.052 3.290 17.381 1.00 84.88 89 ASP A C 1
ATOM 697 O O . ASP A 1 89 ? -7.108 4.244 18.157 1.00 84.88 89 ASP A O 1
ATOM 701 N N . ASP A 1 90 ? -6.116 3.192 16.429 1.00 88.75 90 ASP A N 1
ATOM 702 C CA . ASP A 1 90 ? -5.017 4.138 16.226 1.00 88.75 90 ASP A CA 1
ATOM 703 C C . ASP A 1 90 ? -4.763 4.372 14.725 1.00 88.75 90 ASP A C 1
ATOM 705 O O . ASP A 1 90 ? -4.576 3.431 13.948 1.00 88.75 90 ASP A O 1
ATOM 709 N N . GLU A 1 91 ? -4.754 5.640 14.312 1.00 90.06 91 GLU A N 1
ATOM 710 C CA . GLU A 1 91 ? -4.449 6.048 12.937 1.00 90.06 91 GLU A CA 1
ATOM 711 C C . GLU A 1 91 ? -2.980 5.757 12.577 1.00 90.06 91 GLU A C 1
ATOM 713 O O . GLU A 1 91 ? -2.675 5.419 11.428 1.00 90.06 91 GLU A O 1
ATOM 718 N N . ASP A 1 92 ? -2.067 5.797 13.553 1.00 91.62 92 ASP A N 1
ATOM 719 C CA . ASP A 1 92 ? -0.639 5.537 13.338 1.00 91.62 92 ASP A CA 1
ATOM 720 C C . ASP A 1 92 ? -0.382 4.100 12.857 1.00 91.62 92 ASP A C 1
ATOM 722 O O . ASP A 1 92 ? 0.561 3.840 12.100 1.00 91.62 92 ASP A O 1
ATOM 726 N N . ASP A 1 93 ? -1.247 3.153 13.224 1.00 92.12 93 ASP A N 1
ATOM 727 C CA . ASP A 1 93 ? -1.180 1.780 12.729 1.00 92.12 93 ASP A CA 1
ATOM 728 C C . ASP A 1 93 ? -1.503 1.696 11.231 1.00 92.12 93 ASP A C 1
ATOM 730 O O . ASP A 1 93 ? -0.878 0.919 10.501 1.00 92.12 93 ASP A O 1
ATOM 734 N N . LEU A 1 94 ? -2.450 2.508 10.748 1.00 92.50 94 LEU A N 1
ATOM 735 C CA . LEU A 1 94 ? -2.778 2.585 9.325 1.00 92.50 94 LEU A CA 1
ATOM 736 C C . LEU A 1 94 ? -1.620 3.202 8.538 1.00 92.50 94 LEU A C 1
ATOM 738 O O . LEU A 1 94 ? -1.233 2.675 7.492 1.00 92.50 94 LEU A O 1
ATOM 742 N N . TRP A 1 95 ? -1.016 4.272 9.057 1.00 94.12 95 TRP A N 1
ATOM 743 C CA . TRP A 1 95 ? 0.170 4.864 8.439 1.00 94.12 95 TRP A CA 1
ATOM 744 C C . TRP A 1 95 ? 1.362 3.910 8.442 1.00 94.12 95 TRP A C 1
ATOM 746 O O . TRP A 1 95 ? 2.070 3.826 7.440 1.00 94.12 95 TRP A O 1
ATOM 756 N N . THR A 1 96 ? 1.539 3.122 9.503 1.00 95.00 96 THR A N 1
ATOM 757 C CA . THR A 1 96 ? 2.566 2.073 9.578 1.00 95.00 96 THR A CA 1
ATOM 758 C C . THR A 1 96 ? 2.355 0.999 8.506 1.00 95.00 96 THR A C 1
ATOM 760 O O . THR A 1 96 ? 3.316 0.593 7.842 1.00 95.00 96 THR A O 1
ATOM 763 N N . LEU A 1 97 ? 1.109 0.569 8.282 1.00 95.31 97 LEU A N 1
ATOM 764 C CA . LEU A 1 97 ? 0.753 -0.377 7.221 1.00 95.31 97 LEU A CA 1
ATOM 765 C C . LEU A 1 97 ? 1.104 0.186 5.834 1.00 95.31 97 LEU A C 1
ATOM 767 O O . LEU A 1 97 ? 1.797 -0.464 5.047 1.00 95.31 97 LEU A O 1
ATOM 771 N N . ILE A 1 98 ? 0.659 1.416 5.559 1.00 95.38 98 ILE A N 1
ATOM 772 C CA . ILE A 1 98 ? 0.887 2.146 4.303 1.00 95.38 98 ILE A CA 1
ATOM 773 C C . ILE A 1 98 ? 2.388 2.330 4.038 1.00 95.38 98 ILE A C 1
ATOM 775 O O . ILE A 1 98 ? 2.870 2.009 2.950 1.00 95.38 98 ILE A O 1
ATOM 779 N N . ASP A 1 99 ? 3.138 2.796 5.037 1.00 96.50 99 ASP A N 1
ATOM 780 C CA . ASP A 1 99 ? 4.584 3.020 4.960 1.00 96.50 99 ASP A CA 1
ATOM 781 C C . ASP A 1 99 ? 5.349 1.726 4.675 1.00 96.50 99 ASP A C 1
ATOM 783 O O . ASP A 1 99 ? 6.262 1.682 3.853 1.00 96.50 99 ASP A O 1
ATOM 787 N N . SER A 1 100 ? 4.940 0.630 5.308 1.00 96.56 100 SER A N 1
ATOM 788 C CA . SER A 1 100 ? 5.586 -0.665 5.114 1.00 96.56 100 SER A CA 1
ATOM 789 C C . SER A 1 100 ? 5.390 -1.206 3.704 1.00 96.56 100 SER A C 1
A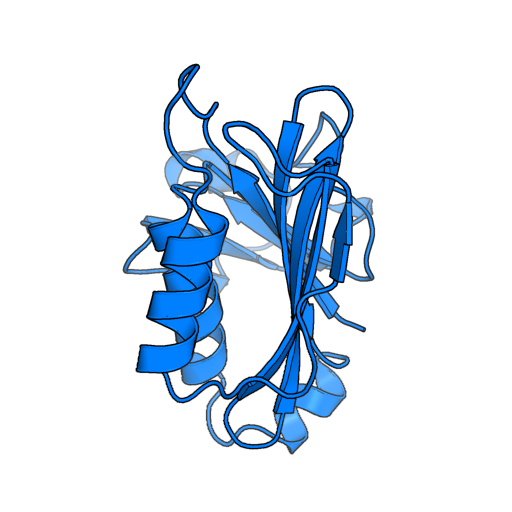TOM 791 O O . SER A 1 100 ? 6.331 -1.753 3.126 1.00 96.56 100 SER A O 1
ATOM 793 N N . VAL A 1 101 ? 4.205 -1.020 3.116 1.00 95.69 101 VAL A N 1
ATOM 794 C CA . VAL A 1 101 ? 3.980 -1.336 1.701 1.00 95.69 101 VAL A CA 1
ATOM 795 C C . VAL A 1 101 ? 4.852 -0.459 0.809 1.00 95.69 101 VAL A C 1
ATOM 797 O O . VAL A 1 101 ? 5.572 -1.004 -0.029 1.00 95.69 101 VAL A O 1
ATOM 800 N N . ALA A 1 102 ? 4.849 0.860 1.028 1.00 95.06 102 ALA A N 1
ATOM 801 C CA . ALA A 1 102 ? 5.638 1.814 0.249 1.00 95.06 102 ALA A CA 1
ATOM 802 C C . ALA A 1 102 ? 7.142 1.490 0.277 1.00 95.06 102 ALA A C 1
ATOM 804 O O . ALA A 1 102 ? 7.804 1.463 -0.761 1.00 95.06 102 ALA A O 1
ATOM 805 N N . ALA A 1 103 ? 7.679 1.194 1.461 1.00 94.62 103 ALA A N 1
ATOM 806 C CA . ALA A 1 103 ? 9.079 0.837 1.646 1.00 94.62 103 ALA A CA 1
ATOM 807 C C . ALA A 1 103 ? 9.416 -0.499 0.970 1.00 94.62 103 ALA A C 1
ATOM 809 O O . ALA A 1 103 ? 10.442 -0.627 0.303 1.00 94.62 103 ALA A O 1
ATOM 810 N N . THR A 1 104 ? 8.538 -1.495 1.107 1.00 94.31 104 THR A N 1
ATOM 811 C CA . THR A 1 104 ? 8.770 -2.846 0.579 1.00 94.31 104 THR A CA 1
ATOM 812 C C . THR A 1 104 ? 8.740 -2.893 -0.947 1.00 94.31 104 THR A C 1
ATOM 814 O O . THR A 1 104 ? 9.450 -3.699 -1.553 1.00 94.31 104 THR A O 1
ATOM 817 N N . CYS A 1 105 ? 7.934 -2.043 -1.587 1.00 91.06 105 CYS A N 1
ATOM 818 C CA . CYS A 1 105 ? 7.878 -1.948 -3.044 1.00 91.06 105 CYS A CA 1
ATOM 819 C C . CYS A 1 105 ? 8.845 -0.915 -3.649 1.00 91.06 105 CYS A C 1
ATOM 821 O O . CYS A 1 105 ? 8.836 -0.752 -4.868 1.00 91.06 105 CYS A O 1
ATOM 823 N N . ASP A 1 106 ? 9.691 -0.263 -2.837 1.00 91.12 106 ASP A N 1
ATOM 824 C CA . ASP A 1 106 ? 10.573 0.842 -3.258 1.00 91.12 106 ASP A CA 1
ATOM 825 C C . ASP A 1 106 ? 9.787 1.924 -4.026 1.00 91.12 106 ASP A C 1
ATOM 827 O O . ASP A 1 106 ? 10.104 2.288 -5.166 1.00 91.12 106 ASP A O 1
ATOM 831 N N . ALA A 1 107 ? 8.693 2.388 -3.411 1.00 91.56 107 ALA A N 1
ATOM 832 C CA . ALA A 1 107 ? 7.806 3.392 -3.982 1.00 91.56 107 ALA A CA 1
ATOM 833 C C . ALA A 1 107 ? 8.549 4.712 -4.239 1.00 91.56 107 ALA A C 1
ATOM 835 O O . ALA A 1 107 ? 9.276 5.224 -3.388 1.00 91.56 107 ALA A O 1
ATOM 836 N N . GLN A 1 108 ? 8.338 5.297 -5.419 1.00 90.19 108 GLN A N 1
ATOM 837 C CA . GLN A 1 108 ? 8.881 6.617 -5.760 1.00 90.19 108 GLN A CA 1
ATOM 838 C C . GLN A 1 108 ? 7.968 7.749 -5.289 1.00 90.19 108 GLN A C 1
ATOM 840 O O . GLN A 1 108 ? 8.442 8.802 -4.869 1.00 90.19 108 GLN A O 1
ATOM 845 N N . HIS A 1 109 ? 6.664 7.529 -5.426 1.00 88.75 109 HIS A N 1
ATOM 846 C CA . HIS A 1 109 ? 5.580 8.397 -4.990 1.00 88.75 109 HIS A CA 1
ATOM 847 C C . HIS A 1 109 ? 4.281 7.586 -4.969 1.00 88.75 109 HIS A C 1
ATOM 849 O O . HIS A 1 109 ? 4.235 6.438 -5.426 1.00 88.75 109 HIS A O 1
ATOM 855 N N . GLY A 1 110 ? 3.215 8.200 -4.484 1.00 90.31 110 GLY A N 1
ATOM 856 C CA . GLY A 1 110 ? 1.887 7.628 -4.462 1.00 90.31 110 GLY A CA 1
ATOM 857 C C . GLY A 1 110 ? 0.797 8.676 -4.319 1.00 90.31 110 GLY A C 1
ATOM 858 O O . GLY A 1 110 ? 1.067 9.873 -4.208 1.00 90.31 110 GLY A O 1
ATOM 859 N N . ALA A 1 111 ? -0.442 8.210 -4.303 1.00 90.25 111 ALA A N 1
ATOM 860 C CA . ALA A 1 111 ? -1.615 9.046 -4.107 1.00 90.25 111 ALA A CA 1
ATOM 861 C C . ALA A 1 111 ? -2.671 8.321 -3.275 1.00 90.25 111 ALA A C 1
ATOM 863 O O . ALA A 1 111 ? -2.731 7.090 -3.250 1.00 90.25 111 ALA A O 1
ATOM 864 N N . ILE A 1 112 ? -3.512 9.111 -2.613 1.00 90.00 112 ILE A N 1
ATOM 865 C CA . ILE A 1 112 ? -4.658 8.659 -1.826 1.00 90.00 112 ILE A CA 1
ATOM 866 C C . ILE A 1 112 ? -5.919 9.220 -2.482 1.00 90.00 112 ILE A C 1
ATOM 868 O O . ILE A 1 112 ? -6.037 10.435 -2.655 1.00 90.00 112 ILE A O 1
ATOM 872 N N . GLY A 1 113 ? -6.873 8.368 -2.852 1.00 87.06 113 GLY A N 1
ATOM 873 C CA . GLY A 1 113 ? -8.120 8.815 -3.480 1.00 87.06 113 GLY A CA 1
ATOM 874 C C . GLY A 1 113 ? -9.162 7.714 -3.647 1.00 87.06 113 GLY A C 1
ATOM 875 O O . GLY A 1 113 ? -9.045 6.642 -3.061 1.00 87.06 113 GLY A O 1
ATOM 876 N N . ASP A 1 114 ? -10.170 7.967 -4.481 1.00 82.12 114 ASP A N 1
ATOM 877 C CA . ASP A 1 114 ? -11.366 7.117 -4.611 1.00 82.12 114 ASP A CA 1
ATOM 878 C C . ASP A 1 114 ? -11.237 6.002 -5.667 1.00 82.12 114 ASP A C 1
ATOM 880 O O . ASP A 1 114 ? -12.216 5.593 -6.286 1.00 82.12 114 ASP A O 1
ATOM 884 N N . GLY A 1 115 ? -10.023 5.486 -5.882 1.00 69.75 115 GLY A N 1
ATOM 885 C CA . GLY A 1 115 ? -9.790 4.351 -6.784 1.00 69.75 115 GLY A CA 1
ATOM 886 C C . GLY A 1 115 ? -9.220 4.697 -8.159 1.00 69.75 115 GLY A C 1
ATOM 887 O O . GLY A 1 115 ? -8.904 3.780 -8.912 1.00 69.75 115 GLY A O 1
ATOM 888 N N . GLU A 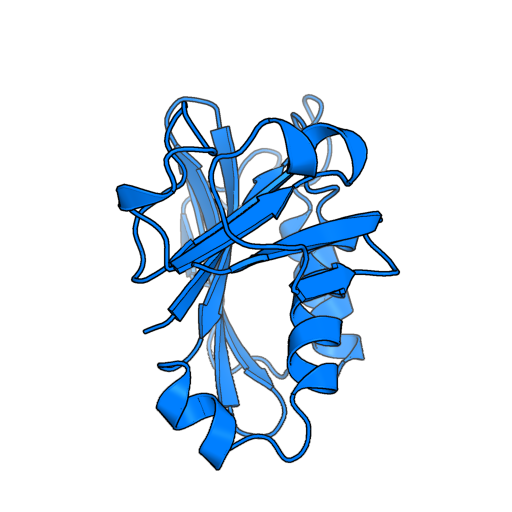1 116 ? -9.014 5.975 -8.475 1.00 72.38 116 GLU A N 1
ATOM 889 C CA . GLU A 1 116 ? -8.386 6.392 -9.737 1.00 72.38 116 GLU A CA 1
ATOM 890 C C . GLU A 1 116 ? -6.930 5.883 -9.842 1.00 72.38 116 GLU A C 1
ATOM 892 O O . GLU A 1 116 ? -6.207 5.910 -8.839 1.00 72.38 116 GLU A O 1
ATOM 897 N N . PRO A 1 117 ? -6.490 5.382 -11.014 1.00 68.44 117 PRO A N 1
ATOM 898 C CA . PRO A 1 117 ? -5.113 4.935 -11.231 1.00 68.44 117 PRO A CA 1
ATOM 899 C C . PRO A 1 117 ? -4.124 6.102 -11.216 1.00 68.44 117 PRO A C 1
ATOM 901 O O . PRO A 1 117 ? -4.481 7.241 -11.524 1.00 68.44 117 PRO A O 1
ATOM 904 N N . LEU A 1 118 ? -2.857 5.807 -10.909 1.00 69.56 118 LEU A N 1
ATOM 905 C CA . LEU A 1 118 ? -1.784 6.781 -11.092 1.00 69.56 118 LEU A CA 1
ATOM 906 C C . LEU A 1 118 ? -1.519 6.964 -12.597 1.00 69.56 118 LEU A C 1
ATOM 908 O O . LEU A 1 118 ? -1.006 6.067 -13.266 1.00 69.56 118 LEU A O 1
ATOM 912 N N . GLU A 1 119 ? -1.877 8.126 -13.145 1.00 67.56 119 GLU A N 1
ATOM 913 C CA . GLU A 1 119 ? -1.483 8.534 -14.501 1.00 67.56 119 GLU A CA 1
ATOM 914 C C . GLU A 1 119 ? -0.029 9.062 -14.531 1.00 67.56 119 GLU A C 1
ATOM 916 O O . GLU A 1 119 ? 0.667 9.118 -13.516 1.00 67.56 119 GLU A O 1
ATOM 921 N N . ASP A 1 120 ? 0.457 9.453 -15.715 1.00 59.72 120 ASP A N 1
ATOM 922 C CA . ASP A 1 120 ? 1.819 9.976 -15.912 1.00 59.72 120 ASP A CA 1
ATOM 923 C C . ASP A 1 120 ? 2.110 11.296 -15.175 1.00 59.72 120 ASP A C 1
ATOM 925 O O . ASP A 1 120 ? 3.284 11.621 -14.984 1.00 59.72 120 ASP A O 1
ATOM 929 N N . ASP A 1 121 ? 1.078 12.034 -14.745 1.00 62.50 121 ASP A N 1
ATOM 930 C CA . ASP A 1 121 ? 1.217 13.198 -13.862 1.00 62.50 121 ASP A CA 1
ATOM 931 C C . ASP A 1 121 ? 0.736 12.856 -12.438 1.00 62.50 121 ASP A C 1
ATOM 933 O O . ASP A 1 121 ? -0.436 13.048 -12.101 1.00 62.50 121 ASP A O 1
ATOM 937 N N . PRO A 1 122 ? 1.630 12.329 -11.584 1.00 56.97 122 PRO A N 1
ATOM 938 C CA . PRO A 1 122 ? 1.283 11.845 -10.252 1.00 56.97 122 PRO A CA 1
ATOM 939 C C . PRO A 1 122 ? 1.025 12.971 -9.248 1.00 56.97 122 PRO A C 1
ATOM 941 O O . PRO A 1 122 ? 0.764 12.698 -8.080 1.00 56.97 122 PRO A O 1
ATOM 944 N N . LEU A 1 123 ? 1.161 14.230 -9.671 1.00 63.62 123 LEU A N 1
ATOM 945 C CA . LEU A 1 123 ? 1.103 15.395 -8.803 1.00 63.62 123 LEU A CA 1
ATOM 946 C C . LEU A 1 123 ? -0.125 16.264 -9.059 1.00 63.62 123 LEU A C 1
ATOM 948 O O . LEU A 1 123 ? -0.167 17.354 -8.499 1.00 63.62 123 LEU A O 1
ATOM 952 N N . ASP A 1 124 ? -1.112 15.831 -9.857 1.00 66.62 124 ASP A N 1
ATOM 953 C CA . ASP A 1 124 ? -2.368 16.578 -9.994 1.00 66.62 124 ASP A CA 1
ATOM 954 C C . ASP A 1 124 ? -3.181 16.447 -8.696 1.00 66.62 124 ASP A C 1
ATOM 956 O O . ASP A 1 124 ? -3.886 15.450 -8.488 1.00 66.62 124 ASP A O 1
ATOM 960 N N . PRO A 1 125 ? -3.156 17.462 -7.811 1.00 60.66 125 PRO A N 1
ATOM 961 C CA . PRO A 1 125 ? -3.860 17.357 -6.552 1.00 60.66 125 PRO A CA 1
ATOM 962 C C . PRO A 1 125 ? -5.364 17.312 -6.787 1.00 60.66 125 PRO A C 1
ATOM 964 O O . PRO A 1 125 ? -6.080 16.902 -5.893 1.00 60.66 125 PRO A O 1
ATOM 967 N N . ARG A 1 126 ? -5.884 17.725 -7.957 1.00 63.31 126 ARG A N 1
ATOM 968 C CA . ARG A 1 126 ? -7.328 17.847 -8.201 1.00 63.31 126 ARG A CA 1
ATOM 969 C C . ARG A 1 126 ? -8.062 16.521 -8.150 1.00 63.31 126 ARG A C 1
ATOM 971 O O . ARG A 1 126 ? -9.241 16.539 -7.799 1.00 63.31 126 ARG A O 1
ATOM 978 N N . ARG A 1 127 ? -7.371 15.426 -8.457 1.00 68.88 127 ARG A N 1
ATOM 979 C CA . ARG A 1 127 ? -7.940 14.079 -8.573 1.00 68.88 127 ARG A CA 1
ATOM 980 C C . ARG A 1 127 ? -7.816 13.246 -7.303 1.00 68.88 127 ARG A C 1
ATOM 982 O O . ARG A 1 127 ? -8.524 12.258 -7.155 1.00 68.88 127 ARG A O 1
ATOM 989 N N . HIS A 1 128 ? -6.940 13.652 -6.392 1.00 76.56 128 HIS A N 1
ATOM 990 C CA . HIS A 1 128 ? -6.603 12.886 -5.199 1.00 76.56 128 HIS A CA 1
ATOM 991 C C . HIS A 1 128 ? -6.943 13.683 -3.937 1.00 76.56 128 HIS A C 1
ATOM 993 O O . HIS A 1 128 ? -7.030 14.911 -3.960 1.00 76.56 128 HIS A O 1
ATOM 999 N N . VAL A 1 129 ? -7.182 12.982 -2.833 1.00 81.38 129 VAL A N 1
ATOM 1000 C CA . VAL A 1 129 ? -7.403 13.580 -1.505 1.00 81.38 129 VAL A CA 1
ATOM 1001 C C . VAL A 1 129 ? -6.058 13.870 -0.830 1.00 81.38 129 VAL A C 1
ATOM 1003 O O . VAL A 1 129 ? -5.938 14.829 -0.070 1.00 81.38 129 VAL A O 1
ATOM 1006 N N . GLY A 1 130 ? -5.023 13.099 -1.176 1.00 86.12 130 GLY A N 1
ATOM 1007 C CA . GLY A 1 130 ? -3.651 13.341 -0.751 1.00 86.12 130 GLY A CA 1
ATOM 1008 C C . GLY A 1 130 ? -2.617 12.774 -1.718 1.00 86.12 130 GLY A C 1
ATOM 1009 O O . GLY A 1 130 ? -2.925 11.922 -2.553 1.00 86.12 130 GLY A O 1
ATOM 1010 N N . LEU A 1 131 ? -1.384 13.253 -1.593 1.00 88.81 131 LEU A N 1
ATOM 1011 C CA . LEU A 1 131 ? -0.221 12.794 -2.347 1.00 88.81 131 LEU A CA 1
ATOM 1012 C C . LEU A 1 131 ? 0.865 12.298 -1.395 1.00 88.81 131 LEU A C 1
ATOM 1014 O O . LEU A 1 131 ? 1.032 12.823 -0.298 1.00 88.81 131 LEU A O 1
ATOM 1018 N N . ILE A 1 132 ? 1.610 11.288 -1.831 1.00 89.19 132 ILE A N 1
ATOM 1019 C CA . ILE A 1 132 ? 2.725 10.691 -1.098 1.00 89.19 132 ILE A CA 1
ATOM 1020 C C . ILE A 1 132 ? 3.980 10.928 -1.934 1.00 89.19 132 ILE A C 1
ATOM 1022 O O . ILE A 1 132 ? 4.134 10.348 -3.005 1.00 89.19 132 ILE A O 1
ATOM 1026 N N . VAL A 1 133 ? 4.867 11.811 -1.493 1.00 88.06 133 VAL A N 1
ATOM 1027 C CA . VAL A 1 133 ? 6.008 12.287 -2.296 1.00 88.06 133 VAL A CA 1
ATOM 1028 C C . VAL A 1 133 ? 7.286 12.298 -1.477 1.00 88.06 133 VAL A C 1
ATOM 1030 O O . VAL A 1 133 ? 7.240 12.298 -0.255 1.00 88.06 133 VAL A O 1
ATOM 1033 N N . VAL A 1 134 ? 8.453 12.343 -2.113 1.00 84.12 134 VAL A N 1
ATOM 1034 C CA . VAL A 1 134 ? 9.700 12.580 -1.369 1.00 84.12 134 VAL A CA 1
ATOM 1035 C C . VAL A 1 134 ? 9.711 13.995 -0.781 1.00 84.12 134 VAL A C 1
ATOM 1037 O O . VAL A 1 134 ? 9.260 14.943 -1.423 1.00 84.12 134 VAL A O 1
ATOM 1040 N N . GLU A 1 135 ? 10.275 14.157 0.418 1.00 75.69 135 GLU A N 1
ATOM 1041 C CA . GLU A 1 135 ? 10.255 15.425 1.171 1.00 75.69 135 GLU A CA 1
ATOM 1042 C C . GLU A 1 135 ? 10.726 16.631 0.348 1.00 75.69 135 GLU A C 1
ATOM 1044 O O . GLU A 1 135 ? 10.096 17.687 0.360 1.00 75.69 135 GLU A O 1
ATOM 1049 N N . ARG A 1 136 ? 11.793 16.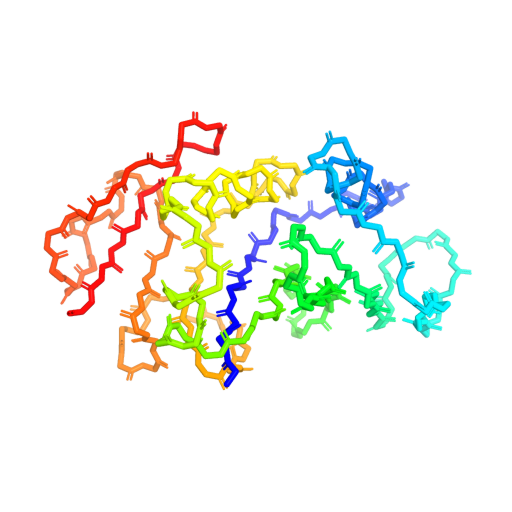462 -0.440 1.00 72.75 136 ARG A N 1
ATOM 1050 C CA . ARG A 1 136 ? 12.346 17.519 -1.304 1.00 72.75 136 ARG A CA 1
ATOM 1051 C C . ARG A 1 136 ? 11.361 18.054 -2.354 1.00 72.75 136 ARG A C 1
ATOM 1053 O O . ARG A 1 136 ? 11.513 19.195 -2.780 1.00 72.75 136 ARG A O 1
ATOM 1060 N N . ASP A 1 137 ? 10.379 17.249 -2.754 1.00 68.62 137 ASP A N 1
ATOM 1061 C CA . ASP A 1 137 ? 9.405 17.591 -3.793 1.00 68.62 137 ASP A CA 1
ATOM 1062 C C . ASP A 1 137 ? 8.119 18.182 -3.181 1.00 68.62 137 ASP A C 1
ATOM 1064 O O . ASP A 1 137 ? 7.294 18.743 -3.901 1.00 68.62 137 ASP A O 1
ATOM 1068 N N . SER A 1 138 ? 7.968 18.148 -1.848 1.00 59.00 138 SER A N 1
ATOM 1069 C CA . SER A 1 138 ? 6.781 18.657 -1.144 1.00 59.00 138 SER A CA 1
ATOM 1070 C C . SER A 1 138 ? 6.503 20.144 -1.387 1.00 59.00 138 SER A C 1
ATOM 1072 O O . SER A 1 138 ? 5.349 20.544 -1.495 1.00 59.00 138 SER A O 1
ATOM 1074 N N . GLY A 1 139 ? 7.548 20.963 -1.552 1.00 60.12 139 GLY A N 1
ATOM 1075 C CA . GLY A 1 139 ? 7.414 22.395 -1.840 1.00 60.12 139 GLY A CA 1
ATOM 1076 C C . GLY A 1 139 ? 7.021 22.727 -3.286 1.00 60.12 139 GLY A C 1
ATOM 1077 O O . GLY A 1 139 ? 6.706 23.880 -3.574 1.00 60.12 139 GLY A O 1
ATOM 1078 N N . ALA A 1 140 ? 7.059 21.751 -4.201 1.00 63.28 140 ALA A N 1
ATOM 1079 C CA . ALA A 1 140 ? 6.715 21.935 -5.613 1.00 63.28 140 ALA A CA 1
ATOM 1080 C C . ALA A 1 140 ? 5.239 21.625 -5.918 1.00 63.28 140 ALA A C 1
ATOM 1082 O O . ALA A 1 140 ? 4.739 21.983 -6.985 1.00 63.28 140 ALA A O 1
ATOM 1083 N N . VAL A 1 141 ? 4.542 20.972 -4.988 1.00 65.69 141 VAL A N 1
ATOM 1084 C CA . VAL A 1 141 ? 3.148 20.560 -5.137 1.00 65.69 141 VAL A CA 1
ATOM 1085 C C . VAL A 1 141 ? 2.252 21.582 -4.431 1.00 65.69 141 VAL A C 1
ATOM 1087 O O . VAL A 1 141 ? 2.481 21.873 -3.260 1.00 65.69 141 VAL A O 1
ATOM 1090 N N . PRO A 1 142 ? 1.205 22.121 -5.079 1.00 62.91 142 PRO A N 1
ATOM 1091 C CA . PRO A 1 142 ? 0.325 23.131 -4.484 1.00 62.91 142 PRO A CA 1
ATOM 1092 C C . PRO A 1 142 ? -0.684 22.548 -3.467 1.00 62.91 142 PRO A C 1
ATOM 1094 O O . PRO A 1 142 ? -1.822 23.011 -3.390 1.00 62.91 142 PRO A O 1
ATOM 1097 N N . LEU A 1 143 ? -0.291 21.514 -2.718 1.00 64.12 143 LEU A N 1
ATOM 1098 C CA . LEU A 1 143 ? -1.056 20.933 -1.612 1.00 64.12 143 LEU A CA 1
ATOM 1099 C C . LEU A 1 143 ? -0.782 21.657 -0.286 1.00 64.12 143 LEU A C 1
ATOM 1101 O O . LEU A 1 143 ? 0.145 22.462 -0.189 1.00 64.12 143 LEU A O 1
ATOM 1105 N N . ALA A 1 144 ? -1.615 21.391 0.728 1.00 65.12 144 ALA A N 1
ATOM 1106 C CA . ALA A 1 144 ? -1.421 21.918 2.074 1.00 65.12 144 ALA A CA 1
ATOM 1107 C C . ALA A 1 144 ? -0.131 21.365 2.717 1.00 65.12 144 ALA A C 1
ATOM 1109 O O . ALA A 1 144 ? 0.532 20.478 2.176 1.00 65.12 144 ALA A O 1
ATOM 1110 N N . ALA A 1 145 ? 0.246 21.937 3.865 1.00 71.94 145 ALA A N 1
ATOM 1111 C CA . ALA A 1 145 ? 1.462 21.592 4.597 1.00 71.94 145 ALA A CA 1
ATOM 1112 C C . ALA A 1 145 ? 1.612 20.067 4.819 1.00 71.94 145 ALA A C 1
ATOM 1114 O O . ALA A 1 145 ? 0.598 19.373 4.932 1.00 71.94 145 ALA A O 1
ATOM 1115 N N . PRO A 1 146 ? 2.852 19.548 4.920 1.00 82.06 146 PRO A N 1
ATOM 1116 C CA . PRO A 1 146 ? 3.094 18.138 5.209 1.00 82.06 146 PRO A CA 1
ATOM 1117 C C . PRO A 1 146 ? 2.293 17.666 6.423 1.00 82.06 146 PRO A C 1
ATOM 1119 O O . PRO A 1 146 ? 2.383 18.269 7.492 1.00 82.06 146 PRO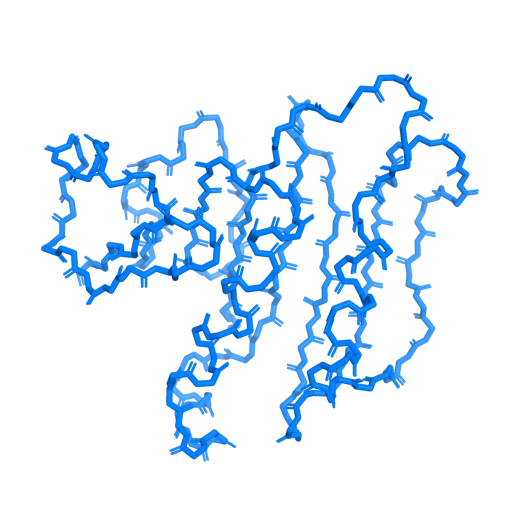 A O 1
ATOM 1122 N N . TYR A 1 147 ? 1.510 16.603 6.240 1.00 87.44 147 TYR A N 1
ATOM 1123 C CA . TYR A 1 147 ? 0.704 16.009 7.302 1.00 87.44 147 TYR A CA 1
ATOM 1124 C C . TYR A 1 147 ? 1.566 15.102 8.185 1.00 87.44 147 TYR A C 1
ATOM 1126 O O . TYR A 1 147 ? 1.617 15.281 9.398 1.00 87.44 147 TYR A O 1
ATOM 1134 N N . THR A 1 148 ? 2.298 14.169 7.569 1.00 90.69 148 THR A N 1
ATOM 1135 C CA . THR A 1 148 ? 3.232 13.277 8.270 1.00 90.69 148 THR A CA 1
ATOM 1136 C C . THR A 1 148 ? 4.367 12.811 7.356 1.00 90.69 148 THR A C 1
ATOM 1138 O O . THR A 1 148 ? 4.311 12.971 6.132 1.00 90.69 148 THR A O 1
ATOM 1141 N N . VAL A 1 149 ? 5.404 12.228 7.959 1.00 92.19 149 VAL A N 1
ATOM 1142 C CA . VAL A 1 149 ? 6.518 11.570 7.268 1.00 92.19 149 VAL A CA 1
ATOM 1143 C C . VAL A 1 149 ? 6.476 10.085 7.592 1.00 92.19 149 VAL A C 1
ATOM 1145 O O . VAL A 1 149 ? 6.457 9.699 8.756 1.00 92.19 149 VAL A O 1
ATOM 1148 N N . LEU A 1 150 ? 6.489 9.264 6.550 1.00 93.12 150 LEU A N 1
ATOM 1149 C CA . LEU A 1 150 ? 6.503 7.814 6.614 1.00 93.12 150 LEU A CA 1
ATOM 1150 C C . LEU A 1 150 ? 7.953 7.343 6.857 1.00 93.12 150 LEU A C 1
ATOM 1152 O O . LEU A 1 150 ? 8.798 7.487 5.968 1.00 93.12 150 LEU A O 1
ATOM 1156 N N . PRO A 1 151 ? 8.300 6.854 8.062 1.00 93.12 151 PRO A N 1
ATOM 1157 C CA . PRO A 1 151 ? 9.694 6.696 8.480 1.00 93.12 151 PRO A CA 1
ATOM 1158 C C . PRO A 1 151 ? 10.466 5.582 7.755 1.00 93.12 151 PRO A C 1
ATOM 1160 O O . PRO A 1 151 ? 11.686 5.690 7.627 1.00 93.12 151 PRO A O 1
ATOM 1163 N N . ARG A 1 152 ? 9.808 4.511 7.290 1.00 93.69 152 ARG A N 1
ATOM 1164 C CA . ARG A 1 152 ? 10.463 3.391 6.588 1.00 93.69 152 ARG A CA 1
ATOM 1165 C C . ARG A 1 152 ? 10.745 3.727 5.128 1.00 93.69 152 ARG A C 1
ATOM 1167 O O . ARG A 1 152 ? 11.818 3.396 4.630 1.00 93.69 152 ARG A O 1
ATOM 1174 N N . SER A 1 153 ? 9.795 4.357 4.444 1.00 92.25 153 SER A N 1
ATOM 1175 C CA . SER A 1 153 ? 9.905 4.741 3.030 1.00 92.25 153 SER A CA 1
ATOM 1176 C C . SER A 1 153 ? 10.581 6.101 2.825 1.00 92.25 153 SER A C 1
ATOM 1178 O O . SER A 1 153 ? 11.134 6.354 1.755 1.00 92.25 153 SER A O 1
ATOM 1180 N N . GLY A 1 154 ? 10.565 6.973 3.838 1.00 91.50 154 GLY A N 1
ATOM 1181 C CA . GLY A 1 154 ? 11.062 8.349 3.753 1.00 91.50 154 GLY A CA 1
ATOM 1182 C C . GLY A 1 154 ? 10.163 9.280 2.930 1.00 91.50 154 GLY A C 1
ATOM 1183 O O . GLY A 1 154 ? 10.619 10.335 2.485 1.00 91.50 154 GLY A O 1
ATOM 1184 N N . LEU A 1 155 ? 8.912 8.884 2.681 1.00 91.44 155 LEU A N 1
ATOM 1185 C CA . LEU A 1 155 ? 7.941 9.667 1.918 1.00 91.44 155 LEU A CA 1
ATOM 1186 C C . LEU A 1 155 ? 7.118 10.572 2.843 1.00 91.44 155 LEU A C 1
ATOM 1188 O O . LEU A 1 155 ? 6.803 10.219 3.973 1.00 91.44 155 LEU A O 1
ATOM 1192 N N . CYS A 1 156 ? 6.735 11.742 2.355 1.00 91.25 156 CYS A N 1
ATOM 1193 C CA . CYS A 1 156 ? 5.851 12.687 3.020 1.00 91.25 156 CYS A CA 1
ATOM 1194 C C . CYS A 1 156 ? 4.431 12.557 2.483 1.00 91.25 156 CYS A C 1
ATOM 1196 O O . CYS A 1 156 ? 4.223 12.505 1.270 1.00 91.25 156 CYS A O 1
ATOM 1198 N N . VAL A 1 157 ? 3.459 12.582 3.390 1.00 90.38 157 VAL A N 1
ATOM 1199 C CA . VAL A 1 157 ? 2.037 12.648 3.052 1.00 90.38 157 VAL A CA 1
ATOM 1200 C C . VAL A 1 157 ? 1.608 14.109 3.033 1.00 90.38 157 VAL A C 1
ATOM 1202 O O . VAL A 1 157 ? 1.765 14.830 4.019 1.00 90.38 157 VAL A O 1
ATOM 1205 N N . LEU A 1 158 ? 1.057 14.542 1.907 1.00 88.25 158 LEU A N 1
ATOM 1206 C CA . LEU A 1 158 ? 0.461 15.856 1.705 1.00 88.25 158 LEU A CA 1
ATOM 1207 C C . LEU A 1 158 ? -1.045 15.669 1.548 1.00 88.25 158 LEU A C 1
ATOM 1209 O O . LEU A 1 158 ? -1.477 14.940 0.657 1.00 88.25 158 LEU A O 1
ATOM 1213 N N . LEU A 1 159 ? -1.844 16.318 2.389 1.00 84.94 159 LEU A N 1
ATOM 1214 C CA . LEU A 1 159 ? -3.306 16.276 2.298 1.00 84.94 159 LEU A CA 1
ATOM 1215 C C . LEU A 1 159 ? -3.842 17.589 1.706 1.00 84.94 159 LEU A C 1
ATOM 1217 O O . LEU A 1 159 ? -3.130 18.597 1.658 1.00 84.94 159 LEU A O 1
ATOM 1221 N N . ARG A 1 160 ? -5.074 17.561 1.194 1.00 75.38 160 ARG A N 1
ATOM 1222 C CA . ARG A 1 160 ? -5.789 18.750 0.696 1.00 75.38 160 ARG A CA 1
ATOM 1223 C C . ARG A 1 160 ? -6.501 19.520 1.792 1.00 75.38 160 ARG A C 1
ATOM 1225 O O . ARG A 1 160 ? -6.989 18.878 2.743 1.00 75.38 160 ARG A O 1
#

Radius of gyration: 14.96 Å; chains: 1; bounding box: 30×40×37 Å

pLDDT: mean 83.19, std 11.98, range [49.72, 96.56]

Sequence (160 aa):
MTRVAFRLRPVPGGAPWPVMTVLTELFEQGAVRVDRPHAVGAGRGAPLIHRQALRWRGVEIHLCAERHGGVDEISLELPPWDELVEQIDDEDDLWTLIDSVAATCDAQHGAIGDGEPLEDDPLDPRRHVGLIVVERDSGAVPLAAPYTVLPRSGLCVLLR

Secondary structure (DSSP, 8-state):
-EEEEEEEPPPPTTSPPTHHHHHHHHHHTTEEE-S--EEE--SSS--SEEEEEEEETTEEEEEEEEEETTEEEEEEEES-HHHHHHH-S-HHHHHHHHHHHHHHTTEEEEEEESS----S-TT-GGG-SEEEEEGGGGGGS-SPSEEEEETTTTEEEEE-

Foldseek 3Di:
DKKKKFWFDDDPQQHDQLLVVLVVLQVVQVKDFDDDWDFDDDDRDATCKTWTWIAHQNWIKIWIWHADPNTTMIMIDGPDPVVVPVRDPDVVSVLLSSLSSCLSRLTQKIFMADPDDCDPCNQPVVHGQKIKHAPVCQVVHPFDDFPDASVNNNITITGD